Protein AF-R7P9A4-F1 (afdb_monomer_lite)

Structure (mmCIF, N/CA/C/O backbone):
data_AF-R7P9A4-F1
#
_entry.id   AF-R7P9A4-F1
#
loop_
_atom_site.group_PDB
_atom_site.id
_atom_site.type_symbol
_atom_site.label_atom_id
_atom_site.label_alt_id
_atom_site.label_comp_id
_atom_site.label_asym_id
_atom_site.label_entity_id
_atom_site.label_seq_id
_atom_site.pdbx_PDB_ins_code
_atom_site.Cartn_x
_atom_site.Cartn_y
_atom_site.Cartn_z
_atom_site.occupancy
_atom_site.B_iso_or_equiv
_atom_site.auth_seq_id
_atom_site.auth_comp_id
_atom_site.auth_asym_id
_atom_site.auth_atom_id
_atom_site.pdbx_PDB_model_num
ATOM 1 N N . MET A 1 1 ? -18.402 12.023 8.791 1.00 90.12 1 MET A N 1
ATOM 2 C CA . MET A 1 1 ? -17.096 12.723 8.687 1.00 90.12 1 MET A CA 1
ATOM 3 C C . MET A 1 1 ? -16.748 12.963 7.223 1.00 90.12 1 MET A C 1
ATOM 5 O O . MET A 1 1 ? -16.795 12.019 6.444 1.00 90.12 1 MET A O 1
ATOM 9 N N . LYS A 1 2 ? -16.378 14.196 6.847 1.00 93.06 2 LYS A N 1
ATOM 10 C CA . LYS A 1 2 ? -15.840 14.503 5.508 1.00 93.06 2 LYS A CA 1
ATOM 11 C C . LYS A 1 2 ? -14.359 14.131 5.443 1.00 93.06 2 LYS A C 1
ATOM 13 O O . LYS A 1 2 ? -13.596 14.531 6.315 1.00 93.06 2 LYS A O 1
ATOM 18 N N . THR A 1 3 ? -13.962 13.377 4.426 1.00 94.75 3 THR A N 1
ATOM 19 C CA . THR A 1 3 ? -12.588 12.887 4.244 1.00 94.75 3 THR A CA 1
ATOM 20 C C . THR A 1 3 ? -12.261 12.720 2.759 1.00 94.75 3 THR A C 1
ATOM 22 O O . THR A 1 3 ? -13.103 12.970 1.905 1.00 94.75 3 THR A O 1
ATOM 25 N N . ASN A 1 4 ? -11.043 12.298 2.438 1.00 95.75 4 ASN A N 1
ATOM 26 C CA . ASN A 1 4 ? -10.645 11.805 1.120 1.00 95.75 4 ASN A CA 1
ATOM 27 C C . ASN A 1 4 ? -9.761 10.554 1.293 1.00 95.75 4 ASN A C 1
ATOM 29 O O . ASN A 1 4 ? -9.425 10.187 2.420 1.00 95.75 4 ASN A O 1
ATOM 33 N N . MET A 1 5 ? -9.365 9.878 0.208 1.00 94.62 5 MET A N 1
ATOM 34 C CA . MET A 1 5 ? -8.628 8.609 0.340 1.00 94.62 5 MET A CA 1
ATOM 35 C C . MET A 1 5 ? -7.260 8.789 1.009 1.00 94.62 5 MET A C 1
ATOM 37 O O . MET A 1 5 ? -6.812 7.899 1.730 1.00 94.62 5 MET A O 1
ATOM 41 N N . GLN A 1 6 ? -6.605 9.938 0.817 1.00 93.50 6 GLN A N 1
ATOM 42 C CA . GLN A 1 6 ? -5.326 10.219 1.469 1.00 93.50 6 GLN A CA 1
ATOM 43 C C . GLN A 1 6 ? -5.492 10.432 2.978 1.00 93.50 6 GLN A C 1
ATOM 45 O O . GLN A 1 6 ? -4.750 9.852 3.767 1.00 93.50 6 GLN A O 1
ATOM 50 N N . MET A 1 7 ? -6.478 11.230 3.384 1.00 95.62 7 MET A N 1
ATOM 51 C CA . MET A 1 7 ? -6.794 11.469 4.793 1.00 95.62 7 MET A CA 1
ATOM 52 C C . MET A 1 7 ? -7.258 10.184 5.480 1.00 95.62 7 MET A C 1
ATOM 54 O O . MET A 1 7 ? -6.829 9.905 6.592 1.00 95.62 7 MET A O 1
ATOM 58 N N . LEU A 1 8 ? -8.064 9.363 4.799 1.00 96.12 8 LEU A N 1
ATOM 59 C CA . LEU A 1 8 ? -8.518 8.074 5.315 1.00 96.12 8 LEU A CA 1
ATOM 60 C C . LEU A 1 8 ? -7.351 7.105 5.554 1.00 96.12 8 LEU A C 1
ATOM 62 O O . LEU A 1 8 ? -7.326 6.433 6.579 1.00 96.12 8 LEU A O 1
ATOM 66 N N . ARG A 1 9 ? -6.355 7.061 4.658 1.00 95.88 9 ARG A N 1
ATOM 67 C CA . ARG A 1 9 ? -5.127 6.272 4.867 1.00 95.88 9 ARG A CA 1
ATOM 68 C C . ARG A 1 9 ? -4.315 6.757 6.066 1.00 95.88 9 ARG A C 1
ATOM 70 O O . ARG A 1 9 ? -3.809 5.927 6.812 1.00 95.88 9 ARG A O 1
ATOM 77 N N . ASN A 1 10 ? -4.190 8.073 6.241 1.00 96.31 10 ASN A N 1
ATOM 78 C CA . ASN A 1 10 ? -3.488 8.641 7.393 1.00 96.31 10 ASN A CA 1
ATOM 79 C C . ASN A 1 10 ? -4.209 8.294 8.699 1.00 96.31 10 ASN A C 1
ATOM 81 O O . ASN A 1 10 ? -3.562 7.813 9.620 1.00 96.31 10 ASN A O 1
ATOM 85 N N . LEU A 1 11 ? -5.538 8.444 8.731 1.00 96.19 11 LEU A N 1
ATOM 86 C CA . LEU A 1 11 ? -6.353 8.062 9.881 1.00 96.19 11 LEU A CA 1
ATOM 87 C C . LEU A 1 11 ? -6.191 6.574 10.206 1.00 96.19 11 LEU A C 1
ATOM 89 O O . LEU A 1 11 ? -5.942 6.236 11.349 1.00 96.19 11 LEU A O 1
ATOM 93 N N . ILE A 1 12 ? -6.264 5.682 9.210 1.00 97.75 12 ILE A N 1
ATOM 94 C CA . ILE A 1 12 ? -6.038 4.243 9.433 1.00 97.75 12 ILE A CA 1
ATOM 95 C C . ILE A 1 12 ? -4.680 3.998 10.097 1.00 97.75 12 ILE A C 1
ATOM 97 O O . ILE A 1 12 ? -4.619 3.231 11.049 1.00 97.75 12 ILE A O 1
ATOM 101 N N . ARG A 1 13 ? -3.614 4.658 9.626 1.00 98.12 13 ARG A N 1
ATOM 102 C CA . ARG A 1 13 ? -2.277 4.509 10.212 1.00 98.12 13 ARG A CA 1
ATOM 103 C C . ARG A 1 13 ? -2.231 4.996 11.663 1.00 98.12 13 ARG A C 1
ATOM 105 O O . ARG A 1 13 ? -1.659 4.316 12.500 1.00 98.12 13 ARG A O 1
ATOM 112 N N . GLU A 1 14 ? -2.834 6.146 11.957 1.00 97.44 14 GLU A N 1
ATOM 113 C CA . GLU A 1 14 ? -2.915 6.682 13.324 1.00 97.44 14 GLU A CA 1
ATOM 114 C C . GLU A 1 14 ? -3.685 5.734 14.257 1.00 97.44 14 GLU A C 1
ATOM 116 O O . GLU A 1 14 ? -3.246 5.467 15.371 1.00 97.44 14 GLU A O 1
ATOM 121 N N . GLU A 1 15 ? -4.803 5.168 13.797 1.00 97.44 15 GLU A N 1
ATOM 122 C CA . GLU A 1 15 ? -5.572 4.184 14.569 1.00 97.44 15 GLU A CA 1
ATOM 123 C C . GLU A 1 15 ? -4.788 2.877 14.781 1.00 97.44 15 GLU A C 1
ATOM 125 O O . GLU A 1 15 ? -4.854 2.293 15.859 1.00 97.44 15 GLU A O 1
ATOM 130 N N . GLU A 1 16 ? -4.023 2.416 13.784 1.00 98.25 16 GLU A N 1
ATOM 131 C CA . GLU A 1 16 ? -3.129 1.255 13.918 1.00 98.25 16 GLU A CA 1
ATOM 132 C C . GLU A 1 16 ? -2.025 1.504 14.956 1.00 98.25 16 GLU A C 1
ATOM 134 O O . GLU A 1 16 ? -1.788 0.650 15.809 1.00 98.25 16 GLU A O 1
ATOM 139 N N . GLU A 1 17 ? -1.400 2.684 14.931 1.00 98.19 17 GLU A N 1
ATOM 140 C CA . GLU A 1 17 ? -0.408 3.093 15.933 1.00 98.19 17 GLU A CA 1
ATOM 141 C C . GLU A 1 17 ? -1.033 3.151 17.340 1.00 98.19 17 GLU A C 1
ATOM 143 O O . GLU A 1 17 ? -0.457 2.634 18.299 1.00 98.19 17 GLU A O 1
ATOM 148 N N . ASN A 1 18 ? -2.245 3.703 17.470 1.00 97.75 18 ASN A N 1
ATOM 149 C CA . ASN A 1 18 ? -2.982 3.729 18.736 1.00 97.75 18 ASN A CA 1
ATOM 150 C C . ASN A 1 18 ? -3.317 2.319 19.240 1.00 97.75 18 ASN A C 1
ATOM 152 O O . ASN A 1 18 ? -3.147 2.035 20.426 1.00 97.75 18 ASN A O 1
ATOM 156 N N . LEU A 1 19 ? -3.753 1.419 18.355 1.00 98.31 19 LEU A N 1
ATOM 157 C CA . LEU A 1 19 ? -4.034 0.025 18.699 1.00 98.31 19 LEU A CA 1
ATOM 158 C C . LEU A 1 19 ? -2.792 -0.669 19.268 1.00 98.31 19 LEU A C 1
ATOM 160 O O . LEU A 1 19 ? -2.890 -1.378 20.274 1.00 98.31 19 LEU A O 1
ATOM 164 N N . ASP A 1 20 ? -1.628 -0.451 18.660 1.00 97.88 20 ASP A N 1
ATOM 165 C CA . ASP A 1 20 ? -0.368 -1.015 19.142 1.00 97.88 20 ASP A CA 1
ATOM 166 C C . ASP A 1 20 ? 0.016 -0.455 20.523 1.00 97.88 20 ASP A C 1
ATOM 168 O O . ASP A 1 20 ? 0.425 -1.216 21.405 1.00 97.88 20 ASP A O 1
ATOM 172 N N . LEU A 1 21 ? -0.192 0.844 20.763 1.00 97.94 21 LEU A N 1
ATOM 173 C CA . LEU A 1 21 ? 0.047 1.476 22.068 1.00 97.94 21 LEU A CA 1
ATOM 174 C C . LEU A 1 21 ? -0.883 0.941 23.168 1.00 97.94 21 LEU A C 1
ATOM 176 O O . LEU A 1 21 ? -0.434 0.657 24.284 1.00 97.94 21 LEU A O 1
ATOM 180 N N . VAL A 1 22 ? -2.173 0.773 22.873 1.00 97.56 22 VAL A N 1
ATOM 181 C CA . VAL A 1 22 ? -3.149 0.213 23.823 1.00 97.56 22 VAL A CA 1
ATOM 182 C C . VAL A 1 22 ? -2.790 -1.232 24.157 1.00 97.56 22 VAL A C 1
ATOM 184 O O . VAL A 1 22 ? -2.730 -1.600 25.331 1.00 97.56 22 VAL A O 1
ATOM 187 N N . ARG A 1 23 ? -2.450 -2.040 23.148 1.00 96.31 23 ARG A N 1
ATOM 188 C CA . ARG A 1 23 ? -1.999 -3.423 23.353 1.00 96.31 23 ARG A CA 1
ATOM 189 C C . ARG A 1 23 ? -0.739 -3.494 24.202 1.00 96.31 23 ARG A C 1
ATOM 191 O O . ARG A 1 23 ? -0.676 -4.313 25.117 1.00 96.31 23 ARG A O 1
ATOM 198 N N . PHE A 1 24 ? 0.237 -2.631 23.937 1.00 97.12 24 PHE A N 1
ATOM 199 C CA . PHE A 1 24 ? 1.471 -2.581 24.711 1.00 97.12 24 PHE A CA 1
ATOM 200 C C . PHE A 1 24 ? 1.216 -2.182 26.171 1.00 97.12 24 PHE A C 1
ATOM 202 O O . PHE A 1 24 ? 1.636 -2.892 27.080 1.00 97.12 24 PHE A O 1
ATOM 209 N N . SER A 1 25 ? 0.474 -1.099 26.409 1.00 95.75 25 SER A N 1
ATOM 210 C CA . SER A 1 25 ? 0.167 -0.633 27.772 1.00 95.75 25 SER A CA 1
ATOM 211 C C . SER A 1 25 ? -0.726 -1.600 28.558 1.00 95.75 25 SER A C 1
ATOM 213 O O . SER A 1 25 ? -0.582 -1.711 29.772 1.00 95.75 25 SER A O 1
ATOM 215 N N . SER A 1 26 ? -1.594 -2.369 27.889 1.00 96.00 26 SER A N 1
ATOM 216 C CA . SER A 1 26 ? -2.430 -3.386 28.548 1.00 96.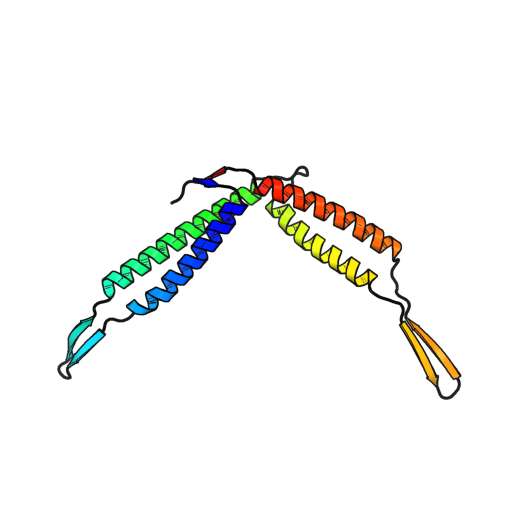00 26 SER A CA 1
ATOM 217 C C . SER A 1 26 ? -1.622 -4.464 29.281 1.00 96.00 26 SER A C 1
ATOM 219 O O . SER A 1 26 ? -2.113 -5.051 30.244 1.00 96.00 26 SER A O 1
ATOM 221 N N . GLN A 1 27 ? -0.364 -4.691 28.876 1.00 95.75 27 GLN A N 1
ATOM 222 C CA . GLN A 1 27 ? 0.514 -5.681 29.502 1.00 95.75 27 GLN A CA 1
ATOM 223 C C . GLN A 1 27 ? 0.757 -5.392 30.992 1.00 95.75 27 GLN A C 1
ATOM 225 O O . GLN A 1 27 ? 0.976 -6.323 31.765 1.00 95.75 27 GLN A O 1
ATOM 230 N N . GLU A 1 28 ? 0.664 -4.127 31.417 1.00 94.44 28 GLU A N 1
ATOM 231 C CA . GLU A 1 28 ? 0.811 -3.720 32.821 1.00 94.44 28 GLU A CA 1
ATOM 232 C C . GLU A 1 28 ? -0.297 -4.277 33.730 1.00 94.44 28 GLU A C 1
ATOM 234 O O . GLU A 1 28 ? -0.084 -4.450 34.931 1.00 94.44 28 GLU A O 1
ATOM 239 N N . TYR A 1 29 ? -1.470 -4.580 33.168 1.00 96.38 29 TYR A N 1
ATOM 240 C CA . TYR A 1 29 ? -2.672 -4.967 33.912 1.00 96.38 29 TYR A CA 1
ATOM 241 C C . TYR A 1 29 ? -2.984 -6.467 33.833 1.00 96.38 29 TYR A C 1
ATOM 243 O O . TYR A 1 29 ? -3.989 -6.909 34.381 1.00 96.38 29 TYR A O 1
ATOM 251 N N . LEU A 1 30 ? -2.119 -7.267 33.195 1.00 95.44 30 LEU A N 1
ATOM 252 C CA . LEU A 1 30 ? -2.339 -8.707 32.996 1.00 95.44 30 LEU A CA 1
ATOM 253 C C . LEU A 1 30 ? -2.426 -9.510 34.294 1.00 95.44 30 LEU A C 1
ATOM 255 O O . LEU A 1 30 ? -3.098 -10.540 34.340 1.00 95.44 30 LEU A O 1
ATOM 259 N N . PHE A 1 31 ? -1.719 -9.070 35.331 1.00 96.12 31 PHE A N 1
ATOM 260 C CA . PHE A 1 31 ? -1.602 -9.812 36.577 1.00 96.12 31 PHE A CA 1
ATOM 261 C C . PHE A 1 31 ? -2.121 -8.990 37.749 1.00 96.12 31 PHE A C 1
ATOM 263 O O . PHE A 1 31 ? -1.734 -7.835 37.940 1.00 96.12 31 PHE A O 1
ATOM 270 N N . ASN A 1 32 ? -2.942 -9.622 38.583 1.00 96.00 32 ASN A N 1
ATOM 271 C CA . ASN A 1 32 ? -3.232 -9.122 39.920 1.00 96.00 32 ASN A CA 1
ATOM 272 C C . ASN A 1 32 ? -2.040 -9.414 40.831 1.00 96.00 32 ASN A C 1
ATOM 274 O O . ASN A 1 32 ? -1.396 -10.460 40.727 1.00 96.00 32 ASN A O 1
ATOM 278 N N . LYS A 1 33 ? -1.763 -8.511 41.770 1.00 96.12 33 LYS A N 1
ATOM 279 C CA . LYS A 1 33 ? -0.791 -8.787 42.827 1.00 96.12 33 LYS A CA 1
ATOM 280 C C . LYS A 1 33 ? -1.531 -9.470 43.965 1.00 96.12 33 LYS A C 1
ATOM 282 O O . LYS A 1 33 ? -2.435 -8.870 44.537 1.00 96.12 33 LYS A O 1
ATOM 287 N N . VAL A 1 34 ? -1.148 -10.693 44.312 1.00 96.62 34 VAL A N 1
ATOM 288 C CA . VAL A 1 34 ? -1.779 -11.469 45.390 1.00 96.62 34 VAL A CA 1
ATOM 289 C C . VAL A 1 34 ? -0.734 -11.957 46.390 1.00 96.62 34 VAL A C 1
ATOM 291 O O . VAL A 1 34 ? 0.436 -12.111 46.046 1.00 96.62 34 VAL A O 1
ATOM 294 N N . ASN A 1 35 ? -1.156 -12.172 47.633 1.00 96.19 35 ASN A N 1
ATOM 295 C CA . ASN A 1 35 ? -0.399 -12.890 48.651 1.00 96.19 35 ASN A CA 1
ATOM 296 C C . ASN A 1 35 ? -1.156 -14.169 49.005 1.00 96.19 35 ASN A C 1
ATOM 298 O O . ASN A 1 35 ? -2.343 -14.097 49.324 1.00 96.19 35 ASN A O 1
ATOM 302 N N . GLU A 1 36 ? -0.480 -15.309 48.966 1.00 95.62 36 GLU A N 1
ATOM 303 C CA . GLU A 1 36 ? -1.041 -16.600 49.352 1.00 95.62 36 GLU A CA 1
ATOM 304 C C . GLU A 1 36 ? -0.274 -17.131 50.561 1.00 95.62 36 GLU A C 1
ATOM 306 O O . GLU A 1 36 ? 0.942 -17.320 50.524 1.00 95.62 36 GLU A O 1
ATOM 311 N N . GLU A 1 37 ? -0.985 -17.323 51.668 1.00 93.94 37 GLU A N 1
ATOM 312 C CA . GLU A 1 37 ?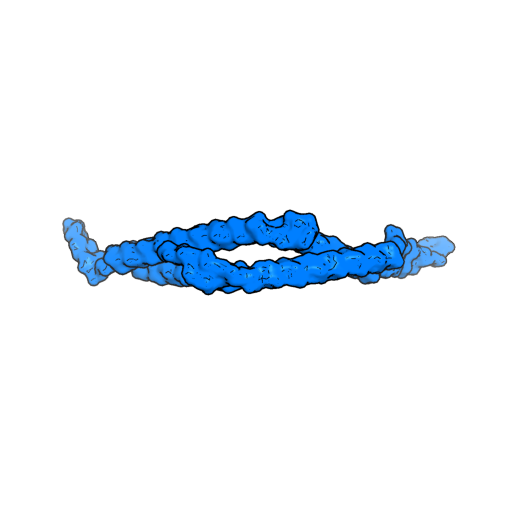 -0.421 -17.933 52.868 1.00 93.94 37 GLU A CA 1
ATOM 313 C C . GLU A 1 37 ? -0.269 -19.452 52.680 1.00 93.94 37 GLU A C 1
ATOM 315 O O . GLU A 1 37 ? -1.016 -20.071 51.929 1.00 93.94 37 GLU A O 1
ATOM 320 N N . LEU A 1 38 ? 0.618 -20.097 53.450 1.00 93.75 38 LEU A N 1
ATOM 321 C CA . LEU A 1 38 ? 0.767 -21.568 53.452 1.00 93.75 38 LEU A CA 1
ATOM 322 C C . LEU A 1 38 ? -0.529 -22.321 53.822 1.00 93.75 38 LEU A C 1
ATOM 324 O O . LEU A 1 38 ? -0.638 -23.519 53.585 1.00 93.75 38 LEU A O 1
ATOM 328 N N . SER A 1 39 ? -1.504 -21.621 54.410 1.00 91.94 39 SER A N 1
ATOM 329 C CA . SER A 1 39 ? -2.855 -22.111 54.698 1.00 91.94 39 SER A CA 1
ATOM 330 C C . SER A 1 39 ? -3.767 -22.180 53.460 1.00 91.94 39 SER A C 1
ATOM 332 O O . SER A 1 39 ? -4.886 -22.679 53.568 1.00 91.94 39 SER A O 1
ATOM 334 N N . GLY A 1 40 ? -3.326 -21.663 52.306 1.00 92.12 40 GLY A N 1
ATOM 335 C CA . GLY A 1 40 ? -4.120 -21.501 51.082 1.00 92.12 40 GLY A CA 1
ATOM 336 C C . GLY A 1 40 ? -5.000 -20.245 51.071 1.00 92.12 40 GLY A C 1
ATOM 337 O O . GLY A 1 40 ? -5.783 -20.033 50.147 1.00 92.12 40 GLY A O 1
ATOM 338 N N . LYS A 1 41 ? -4.914 -19.392 52.100 1.00 94.75 41 LYS A N 1
ATOM 339 C CA . LYS A 1 41 ? -5.655 -18.128 52.139 1.00 94.75 41 LYS A CA 1
ATOM 340 C C . LYS A 1 41 ? -5.020 -17.118 51.178 1.00 94.75 41 LYS A C 1
ATOM 342 O O . LYS A 1 41 ? -3.880 -16.703 51.382 1.00 94.75 41 LYS A O 1
ATOM 347 N N . ILE A 1 42 ? -5.789 -16.677 50.181 1.00 94.81 42 ILE A N 1
ATOM 348 C CA . ILE A 1 42 ? -5.370 -15.680 49.186 1.00 94.81 42 ILE A CA 1
ATOM 349 C C . ILE A 1 42 ? -5.904 -14.297 49.570 1.00 94.81 42 ILE A C 1
ATOM 351 O O . ILE A 1 42 ? -7.090 -14.126 49.846 1.00 94.81 42 ILE A O 1
ATOM 355 N N . THR A 1 43 ? -5.029 -13.296 49.546 1.00 95.25 43 THR A N 1
ATOM 356 C CA . THR A 1 43 ? -5.375 -11.878 49.701 1.00 95.25 43 THR A CA 1
ATOM 357 C C . THR A 1 43 ? -4.934 -11.112 48.459 1.00 95.25 43 THR A C 1
ATOM 359 O O . THR A 1 43 ? -3.765 -11.171 48.078 1.00 95.25 43 THR A O 1
ATOM 362 N N . ILE A 1 44 ? -5.845 -10.368 47.831 1.00 95.88 44 ILE A N 1
ATOM 363 C CA . ILE A 1 44 ? -5.526 -9.521 46.674 1.00 95.88 44 ILE A CA 1
ATOM 364 C C . ILE A 1 44 ? -4.926 -8.206 47.181 1.00 95.88 44 ILE A C 1
ATOM 366 O O . ILE A 1 44 ? -5.553 -7.481 47.947 1.00 95.88 44 ILE A O 1
ATOM 370 N N . LEU A 1 45 ? -3.694 -7.916 46.767 1.00 95.75 45 LEU A N 1
ATOM 371 C CA . LEU A 1 45 ? -2.959 -6.694 47.096 1.00 95.75 45 LEU A CA 1
ATOM 372 C C . LEU A 1 45 ? -3.174 -5.593 46.049 1.00 95.75 45 LEU A C 1
ATOM 374 O O . LEU A 1 45 ? -3.199 -4.417 46.397 1.00 95.75 45 LEU A O 1
ATOM 378 N N . VAL A 1 46 ? -3.294 -5.969 44.772 1.00 96.50 46 VAL A N 1
ATOM 379 C CA . VAL A 1 46 ? -3.630 -5.071 43.657 1.00 96.50 46 VAL A CA 1
ATOM 380 C C . VAL A 1 46 ? -4.565 -5.817 42.717 1.00 96.50 46 VAL A C 1
ATOM 382 O O . VAL A 1 46 ? -4.203 -6.889 42.228 1.00 96.50 46 VAL A O 1
ATOM 385 N N . ASP A 1 47 ? -5.735 -5.235 42.467 1.00 96.38 47 ASP A N 1
ATOM 386 C CA . ASP A 1 47 ? -6.707 -5.731 41.498 1.00 96.38 47 ASP A CA 1
ATOM 387 C C . ASP A 1 47 ? -6.650 -4.882 40.222 1.00 96.38 47 ASP A C 1
ATOM 389 O O . ASP A 1 47 ? -6.915 -3.679 40.241 1.00 96.38 47 ASP A O 1
ATOM 393 N N . ASN A 1 48 ? -6.259 -5.513 39.121 1.00 97.50 48 ASN A N 1
ATOM 394 C CA . ASN A 1 48 ? -6.148 -4.920 37.795 1.00 97.50 48 ASN A CA 1
ATOM 395 C C . ASN A 1 48 ? -7.295 -5.349 36.864 1.00 97.50 48 ASN A C 1
ATOM 397 O O . ASN A 1 48 ? -7.310 -4.943 35.703 1.00 97.50 48 ASN A O 1
ATOM 401 N N . THR A 1 49 ? -8.262 -6.135 37.350 1.00 96.56 49 THR A N 1
ATOM 402 C CA . THR A 1 49 ? -9.310 -6.762 36.526 1.00 96.56 49 THR A CA 1
ATOM 403 C C . THR A 1 49 ? -10.106 -5.735 35.720 1.00 96.56 49 THR A C 1
ATOM 405 O O . THR A 1 49 ? -10.268 -5.888 34.512 1.00 96.56 49 THR A O 1
ATOM 408 N N . GLU A 1 50 ? -10.561 -4.656 36.362 1.00 97.06 50 GLU A N 1
ATOM 409 C CA . GLU A 1 50 ? -11.351 -3.608 35.702 1.00 97.06 50 GLU A CA 1
ATOM 410 C C . GLU A 1 50 ? -10.535 -2.847 34.648 1.00 97.06 50 GLU A C 1
ATOM 412 O O . GLU A 1 50 ? -10.993 -2.669 33.522 1.00 97.06 50 GLU A O 1
ATOM 417 N N . LYS A 1 51 ? -9.287 -2.481 34.970 1.00 96.81 51 LYS A N 1
ATOM 418 C CA . LYS A 1 51 ? -8.382 -1.802 34.027 1.00 96.81 51 LYS A CA 1
ATOM 419 C C . LYS A 1 51 ? -8.065 -2.673 32.816 1.00 96.81 51 LYS A C 1
ATOM 421 O O . LYS A 1 51 ? -8.001 -2.178 31.693 1.00 96.81 51 LYS A O 1
ATOM 426 N N . MET A 1 52 ? -7.874 -3.973 33.034 1.00 97.50 52 MET A N 1
ATOM 427 C CA . MET A 1 52 ? -7.635 -4.916 31.948 1.00 97.50 52 MET A CA 1
ATOM 428 C C . MET A 1 52 ? -8.875 -5.065 31.056 1.00 97.50 52 MET A C 1
ATOM 430 O O . MET A 1 52 ? -8.743 -5.082 29.834 1.00 97.50 52 MET A O 1
ATOM 434 N N . LEU A 1 53 ? -10.077 -5.115 31.641 1.00 97.44 53 LEU A N 1
ATOM 435 C CA . LEU A 1 53 ? -11.336 -5.126 30.888 1.00 97.44 53 LEU A CA 1
ATOM 436 C C . LEU A 1 53 ? -11.523 -3.848 30.060 1.00 97.44 53 LEU A C 1
ATOM 438 O O . LEU A 1 53 ? -11.926 -3.928 28.901 1.00 97.44 53 LEU A O 1
ATOM 442 N N . GLU A 1 54 ? -11.190 -2.683 30.616 1.00 97.56 54 GLU A N 1
ATOM 443 C CA . GLU A 1 54 ? -11.238 -1.405 29.900 1.00 97.56 54 GLU A CA 1
ATOM 444 C C . GLU A 1 54 ? -10.280 -1.401 28.698 1.00 97.56 54 GLU A C 1
ATOM 446 O O . GLU A 1 54 ? -10.689 -1.089 27.579 1.00 97.56 54 GLU A O 1
ATOM 451 N N . LYS A 1 55 ? -9.030 -1.841 28.896 1.00 97.56 55 LYS A N 1
ATOM 452 C CA . LYS A 1 55 ? -8.030 -1.946 27.819 1.00 97.56 55 LYS A CA 1
ATOM 453 C C . LYS A 1 55 ? -8.408 -2.967 26.748 1.00 97.56 55 LYS A C 1
ATOM 455 O O . LYS A 1 55 ? -8.133 -2.746 25.566 1.00 97.56 55 LYS A O 1
ATOM 460 N N . LEU A 1 56 ? -9.045 -4.071 27.137 1.00 97.12 56 LEU A N 1
ATOM 461 C CA . LEU A 1 56 ? -9.570 -5.058 26.196 1.00 97.12 56 LEU A CA 1
ATOM 462 C C . LEU A 1 56 ? -10.663 -4.440 25.320 1.00 97.12 56 LEU A C 1
ATOM 464 O O . LEU A 1 56 ? -10.576 -4.529 24.097 1.00 97.12 56 LEU A O 1
ATOM 468 N N . LYS A 1 57 ? -11.633 -3.754 25.931 1.00 97.56 57 LYS A N 1
ATOM 469 C CA . LYS A 1 57 ? -12.705 -3.080 25.197 1.00 97.56 57 LYS A CA 1
ATOM 470 C C . LYS A 1 57 ? -12.158 -2.014 24.243 1.00 97.56 57 LYS A C 1
ATOM 472 O O . LYS A 1 57 ? -12.533 -1.991 23.077 1.00 97.56 57 LYS A O 1
ATOM 477 N N . GLU A 1 58 ? -11.216 -1.190 24.702 1.00 97.62 58 GLU A N 1
ATOM 478 C CA . GLU A 1 58 ? -10.538 -0.192 23.863 1.00 97.62 58 GLU A CA 1
ATOM 479 C C . GLU A 1 58 ? -9.845 -0.845 22.650 1.00 97.62 58 GLU A C 1
ATOM 481 O O . GLU A 1 58 ? -9.946 -0.358 21.524 1.00 97.62 58 GLU A O 1
ATOM 486 N N . THR A 1 59 ? -9.198 -1.998 22.854 1.00 97.75 59 THR A N 1
ATOM 487 C CA . THR A 1 59 ? -8.563 -2.781 21.780 1.00 97.75 59 THR A CA 1
ATOM 488 C C . THR A 1 59 ? -9.585 -3.299 20.762 1.00 97.75 59 THR A C 1
ATOM 490 O O . THR A 1 59 ? -9.330 -3.259 19.554 1.00 97.75 59 THR A O 1
ATOM 493 N N . GLU A 1 60 ? -10.727 -3.808 21.226 1.00 97.50 60 GLU A N 1
ATOM 494 C CA . GLU A 1 60 ? -11.813 -4.309 20.374 1.00 97.50 60 GLU A CA 1
ATOM 495 C C . GLU A 1 60 ? -12.453 -3.180 19.557 1.00 97.50 60 GLU A C 1
ATOM 497 O O . GLU A 1 60 ? -12.595 -3.311 18.336 1.00 97.50 60 GLU A O 1
ATOM 502 N N . ASP A 1 61 ? -12.757 -2.051 20.198 1.00 97.38 61 ASP A N 1
ATOM 503 C CA . ASP A 1 61 ? -13.342 -0.869 19.562 1.00 97.38 61 ASP A CA 1
ATOM 504 C C . ASP A 1 61 ? -12.403 -0.303 18.479 1.00 97.38 61 ASP A C 1
ATOM 506 O O . ASP A 1 61 ? -12.822 -0.107 17.331 1.00 97.38 61 ASP A O 1
ATOM 510 N N . LEU A 1 62 ? -11.107 -0.142 18.785 1.00 97.56 62 LEU A N 1
ATOM 511 C CA . LEU A 1 62 ? -10.089 0.274 17.808 1.00 97.56 62 LEU A CA 1
ATOM 512 C C . LEU A 1 62 ? -9.976 -0.716 16.642 1.00 97.56 62 LEU A C 1
ATOM 514 O O . LEU A 1 62 ? -9.941 -0.313 15.478 1.00 97.56 62 LEU A O 1
ATOM 518 N N . THR A 1 63 ? -9.971 -2.020 16.927 1.00 97.62 63 THR A N 1
ATOM 519 C CA . THR A 1 63 ? -9.894 -3.061 15.888 1.00 97.62 63 THR A CA 1
ATOM 520 C C . THR A 1 63 ? -11.093 -2.986 14.937 1.00 97.62 63 THR A C 1
ATOM 522 O O . THR A 1 63 ? -10.925 -3.020 13.713 1.00 97.62 63 THR A O 1
ATOM 525 N N . ASN A 1 64 ? -12.305 -2.844 15.477 1.00 97.12 64 ASN A N 1
ATOM 526 C CA . ASN A 1 64 ? -13.530 -2.721 14.688 1.00 97.12 64 ASN A CA 1
ATOM 527 C C . ASN A 1 64 ? -13.524 -1.453 13.828 1.00 97.12 64 ASN A C 1
ATOM 529 O O . ASN A 1 64 ? -13.833 -1.513 12.632 1.00 97.12 64 ASN A O 1
ATOM 533 N N . ARG A 1 65 ? -13.094 -0.326 14.403 1.00 96.69 65 ARG A N 1
ATOM 534 C CA . ARG A 1 65 ? -12.950 0.944 13.690 1.00 96.69 65 ARG A CA 1
ATOM 535 C C . ARG A 1 65 ? -11.941 0.846 12.546 1.00 96.69 65 ARG A C 1
ATOM 537 O O . ARG A 1 65 ? -12.273 1.214 11.421 1.00 96.69 65 ARG A O 1
ATOM 544 N N . ILE A 1 66 ? -10.752 0.285 12.774 1.00 97.94 66 ILE A N 1
ATOM 545 C CA . ILE A 1 66 ? -9.734 0.085 11.726 1.00 97.94 66 ILE A CA 1
ATOM 546 C C . ILE A 1 66 ? -10.279 -0.780 10.587 1.00 97.94 66 ILE A C 1
ATOM 548 O O . ILE A 1 66 ? -10.120 -0.433 9.413 1.00 97.94 66 ILE A O 1
ATOM 552 N N . ASN A 1 67 ? -10.945 -1.892 10.911 1.00 97.75 67 ASN A N 1
ATOM 553 C CA . ASN A 1 67 ? -11.535 -2.781 9.910 1.00 97.75 67 ASN A CA 1
ATOM 554 C C . ASN A 1 67 ? -12.579 -2.059 9.054 1.00 97.75 67 ASN A C 1
ATOM 556 O O . ASN A 1 67 ? -12.564 -2.184 7.826 1.00 97.75 67 ASN A O 1
ATOM 560 N N . TYR A 1 68 ? -13.448 -1.270 9.688 1.00 97.38 68 TYR A N 1
ATOM 561 C CA . TYR A 1 68 ? -14.418 -0.441 8.985 1.00 97.38 68 TYR A CA 1
ATOM 562 C C . TYR A 1 68 ? -13.732 0.550 8.034 1.00 97.38 68 TYR A C 1
ATOM 564 O O . TYR A 1 68 ? -14.032 0.561 6.841 1.00 97.38 68 TYR A O 1
ATOM 572 N N . LEU A 1 69 ? -12.759 1.325 8.525 1.00 97.19 69 LEU A N 1
ATOM 573 C CA . LEU A 1 69 ? -12.046 2.321 7.720 1.00 97.19 69 LEU A CA 1
ATOM 574 C C . LEU A 1 69 ? -11.321 1.682 6.525 1.00 97.19 69 LEU A C 1
ATOM 576 O O . LEU A 1 69 ? -11.389 2.204 5.410 1.00 97.19 69 LEU A O 1
ATOM 580 N N . LYS A 1 70 ? -10.666 0.531 6.729 1.00 97.62 70 LYS A N 1
ATOM 581 C CA . LYS A 1 70 ? -9.990 -0.221 5.660 1.00 97.62 70 LYS A CA 1
ATOM 582 C C . LYS A 1 70 ? -10.961 -0.737 4.605 1.00 97.62 70 LYS A C 1
ATOM 584 O O . LYS A 1 70 ? -10.649 -0.655 3.416 1.00 97.62 70 LYS A O 1
ATOM 589 N N . ARG A 1 71 ? -12.128 -1.245 5.015 1.00 97.12 71 ARG A N 1
ATOM 590 C CA . ARG A 1 71 ? -13.176 -1.686 4.084 1.00 97.12 71 ARG A CA 1
ATOM 591 C C . ARG A 1 71 ? -13.683 -0.514 3.247 1.00 97.12 71 ARG A C 1
ATOM 593 O O . ARG A 1 71 ? -13.680 -0.608 2.024 1.00 97.12 71 ARG A O 1
ATOM 600 N N . THR A 1 72 ? -14.003 0.607 3.887 1.00 96.12 72 THR A N 1
ATOM 601 C CA . THR A 1 72 ? -14.462 1.819 3.199 1.00 96.12 72 THR A CA 1
ATOM 602 C C . THR A 1 72 ? -13.415 2.350 2.219 1.00 96.12 72 THR A C 1
ATOM 604 O O . THR A 1 72 ? -13.744 2.708 1.089 1.00 96.12 72 THR A O 1
ATOM 607 N N . LEU A 1 73 ? -12.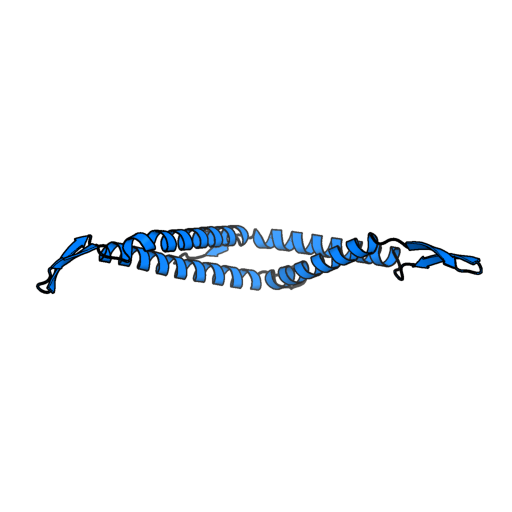132 2.358 2.606 1.00 96.62 73 LEU A N 1
ATOM 608 C CA . LEU A 1 73 ? -11.042 2.723 1.700 1.00 96.62 73 LEU A CA 1
ATOM 609 C C . LEU A 1 73 ? -10.992 1.785 0.488 1.00 96.62 73 LEU A C 1
ATOM 611 O O . LEU A 1 73 ? -10.897 2.254 -0.644 1.00 96.62 73 LEU A O 1
ATOM 615 N N . PHE A 1 74 ? -11.070 0.473 0.713 1.00 96.44 74 PHE A N 1
ATOM 616 C CA . PHE A 1 74 ? -11.037 -0.520 -0.358 1.00 96.44 74 PHE A CA 1
ATOM 617 C C . PHE A 1 74 ? -12.208 -0.362 -1.336 1.00 96.44 74 PHE A C 1
ATOM 619 O O . PHE A 1 74 ? -12.004 -0.417 -2.549 1.00 96.44 74 PHE A O 1
ATOM 626 N N . GLU A 1 75 ? -13.420 -0.138 -0.837 1.00 96.06 75 GLU A N 1
ATOM 627 C CA . GLU A 1 75 ? -14.601 0.114 -1.667 1.00 96.06 75 GLU A CA 1
ATOM 628 C C . GLU A 1 75 ? -14.402 1.364 -2.530 1.00 96.06 75 GLU A C 1
ATOM 630 O O . GLU A 1 75 ? -14.557 1.303 -3.750 1.00 96.06 75 GLU A O 1
ATOM 635 N N . LYS A 1 76 ? -13.939 2.469 -1.930 1.00 95.56 76 LYS A N 1
ATOM 636 C CA . LYS A 1 76 ? -13.683 3.724 -2.653 1.00 95.56 76 LYS A CA 1
ATOM 637 C C . LYS A 1 76 ? -12.584 3.598 -3.708 1.00 95.56 76 LYS A C 1
ATOM 639 O O . LYS A 1 76 ? -12.729 4.140 -4.804 1.00 95.56 76 LYS A O 1
ATOM 644 N N . GLU A 1 77 ? -11.523 2.840 -3.429 1.00 95.56 77 GLU A N 1
ATOM 645 C CA . GLU A 1 77 ? -10.461 2.548 -4.404 1.00 95.56 77 GLU A CA 1
ATOM 646 C C . GLU A 1 77 ? -10.959 1.746 -5.620 1.00 95.56 77 GLU A C 1
ATOM 648 O O . GLU A 1 77 ? -10.360 1.829 -6.696 1.00 95.56 77 GLU A O 1
ATOM 653 N N . ASN A 1 78 ? -12.028 0.961 -5.460 1.00 96.31 78 ASN A N 1
ATOM 654 C CA . ASN A 1 78 ? -12.637 0.175 -6.535 1.00 96.31 78 ASN A CA 1
ATOM 655 C C . ASN A 1 78 ? -13.817 0.885 -7.219 1.00 96.31 78 ASN A C 1
ATOM 657 O O . ASN A 1 78 ? -14.170 0.533 -8.342 1.00 96.31 78 ASN A O 1
ATOM 661 N N . GLU A 1 79 ? -14.411 1.886 -6.572 1.00 96.06 79 GLU A N 1
ATOM 662 C CA . GLU A 1 79 ? -15.478 2.717 -7.132 1.00 96.06 79 GLU A CA 1
ATOM 663 C C . GLU A 1 79 ? -14.926 3.775 -8.098 1.00 96.06 79 GLU A C 1
ATOM 665 O O . GLU A 1 79 ? -15.442 3.955 -9.203 1.00 96.06 79 GLU A O 1
ATOM 670 N N . LEU A 1 80 ? -13.865 4.479 -7.692 1.00 94.94 80 LEU A N 1
ATOM 671 C CA . LEU A 1 80 ? -13.292 5.567 -8.476 1.00 94.94 80 LEU A CA 1
ATOM 672 C C . LEU A 1 80 ? -12.520 5.031 -9.682 1.00 94.94 80 LEU A C 1
ATOM 674 O O . LEU A 1 80 ? -11.695 4.124 -9.556 1.00 94.94 80 LEU A O 1
ATOM 678 N N . ARG A 1 81 ? -12.762 5.640 -10.847 1.00 97.00 81 ARG A N 1
ATOM 679 C CA . ARG A 1 81 ? -12.165 5.250 -12.127 1.00 97.00 81 ARG A CA 1
ATOM 680 C C . ARG A 1 81 ? -11.321 6.358 -12.734 1.00 97.00 81 ARG A C 1
ATOM 682 O O . ARG A 1 81 ? -11.655 7.536 -12.598 1.00 97.00 81 ARG A O 1
ATOM 689 N N . LEU A 1 82 ? -10.251 5.934 -13.394 1.00 96.94 82 LEU A N 1
ATOM 690 C CA . LEU A 1 82 ? -9.448 6.740 -14.300 1.00 96.94 82 LEU A CA 1
ATOM 691 C C . LEU A 1 82 ? -10.207 6.965 -15.617 1.00 96.94 82 LEU A C 1
ATOM 693 O O . LEU A 1 82 ? -11.188 6.274 -15.907 1.00 96.94 82 LEU A O 1
ATOM 697 N N . GLU A 1 83 ? -9.740 7.914 -16.423 1.00 95.00 83 GLU A N 1
ATOM 698 C CA . GLU A 1 83 ? -10.301 8.259 -17.735 1.00 95.00 83 GLU A CA 1
ATOM 699 C C . GLU A 1 83 ? -10.311 7.071 -18.707 1.00 95.00 83 GLU A C 1
ATOM 701 O O . GLU A 1 83 ? -11.217 6.951 -19.528 1.00 95.00 83 GLU A O 1
ATOM 706 N N . ASP A 1 84 ? -9.363 6.146 -18.562 1.00 94.19 84 ASP A N 1
ATOM 707 C CA . ASP A 1 84 ? -9.294 4.903 -19.337 1.00 94.19 84 ASP A CA 1
ATOM 708 C C . ASP A 1 84 ? -10.191 3.764 -18.808 1.00 94.19 84 ASP A C 1
ATOM 710 O O . ASP A 1 84 ? -10.213 2.668 -19.370 1.00 94.19 84 ASP A O 1
ATOM 714 N N . GLY A 1 85 ? -10.946 4.008 -17.733 1.00 95.56 85 GLY A N 1
ATOM 715 C CA . GLY A 1 85 ? -11.914 3.077 -17.157 1.00 95.56 85 GLY A CA 1
ATOM 716 C C . GLY A 1 85 ? -11.372 2.151 -16.064 1.00 95.56 85 GLY A C 1
ATOM 717 O O . GLY A 1 85 ? -12.183 1.523 -15.369 1.00 95.56 85 GLY A O 1
ATOM 718 N N . ARG A 1 86 ? -10.050 2.080 -15.846 1.00 97.25 86 ARG A N 1
ATOM 719 C CA . ARG A 1 86 ? -9.461 1.306 -14.735 1.00 97.25 86 ARG A CA 1
ATOM 720 C C . ARG A 1 86 ? -9.877 1.893 -13.391 1.00 97.25 86 ARG A C 1
ATOM 722 O O . ARG A 1 86 ? -10.013 3.106 -13.251 1.00 97.25 86 ARG A O 1
ATOM 729 N N . THR A 1 87 ? -10.050 1.054 -12.372 1.00 97.94 87 THR A N 1
ATOM 730 C CA . THR A 1 87 ? -10.240 1.556 -11.002 1.00 97.94 87 THR A CA 1
ATOM 731 C C . THR A 1 87 ? -8.937 2.139 -10.456 1.00 97.94 87 THR A C 1
ATOM 733 O O . THR A 1 87 ? -7.846 1.755 -10.890 1.00 97.94 87 THR A O 1
ATOM 736 N N . VAL A 1 88 ? -9.017 3.021 -9.455 1.00 96.94 88 VAL A N 1
ATOM 737 C CA . VAL A 1 88 ? -7.821 3.536 -8.761 1.00 96.94 88 VAL A CA 1
ATOM 738 C C . VAL A 1 88 ? -6.975 2.383 -8.220 1.00 96.94 88 VAL A C 1
ATOM 740 O O . VAL A 1 88 ? -5.743 2.430 -8.300 1.00 96.94 88 VAL A O 1
ATOM 743 N N . LYS A 1 89 ? -7.617 1.319 -7.718 1.00 96.50 89 LYS A N 1
ATOM 744 C CA . LYS A 1 89 ? -6.924 0.112 -7.261 1.00 96.50 89 LYS A CA 1
ATOM 745 C C . LYS A 1 89 ? -6.143 -0.573 -8.379 1.00 96.50 89 LYS A C 1
ATOM 747 O O . LYS A 1 89 ? -4.958 -0.850 -8.192 1.00 96.50 89 LYS A O 1
ATOM 752 N N . GLN A 1 90 ? -6.786 -0.824 -9.519 1.00 97.50 90 GLN A N 1
ATOM 753 C CA . GLN A 1 90 ? -6.160 -1.458 -10.684 1.00 97.50 90 GLN A CA 1
ATOM 754 C C . GLN A 1 90 ? -4.982 -0.624 -11.189 1.00 97.50 90 GLN A C 1
ATOM 756 O O . GLN A 1 90 ? -3.852 -1.112 -11.231 1.00 97.50 90 GLN A O 1
ATOM 761 N N . ALA A 1 91 ? -5.219 0.664 -11.445 1.00 97.69 91 ALA A N 1
ATOM 762 C CA . ALA A 1 91 ? -4.199 1.591 -11.919 1.00 97.69 91 ALA A CA 1
ATOM 763 C C . ALA A 1 91 ? -3.010 1.688 -10.951 1.00 97.69 91 ALA A C 1
ATOM 765 O O . ALA A 1 91 ? -1.860 1.681 -11.380 1.00 97.69 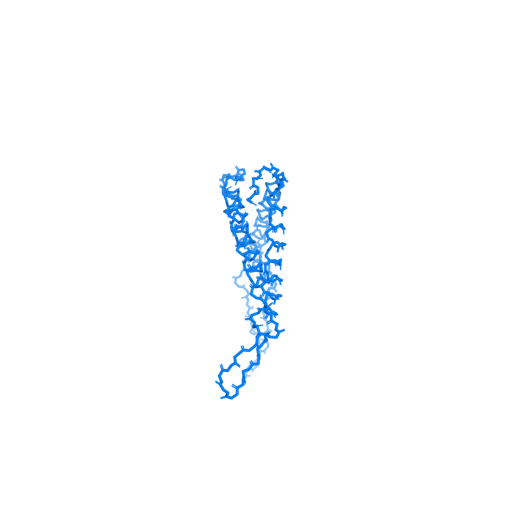91 ALA A O 1
ATOM 766 N N . SER A 1 92 ? -3.252 1.706 -9.635 1.00 95.94 92 SER A N 1
ATOM 767 C CA . SER A 1 92 ? -2.179 1.730 -8.629 1.00 95.94 92 SER A CA 1
ATOM 768 C C . SER A 1 92 ? -1.306 0.472 -8.666 1.00 95.94 92 SER A C 1
ATOM 770 O O . SER A 1 92 ? -0.083 0.558 -8.525 1.00 95.94 92 SER A O 1
ATOM 772 N N . VAL A 1 93 ? -1.920 -0.702 -8.842 1.00 96.88 93 VAL A N 1
ATOM 773 C CA . VAL A 1 93 ? -1.199 -1.980 -8.932 1.00 96.88 93 VAL A CA 1
ATOM 774 C C . VAL A 1 93 ? -0.380 -2.038 -10.217 1.00 96.88 93 VAL A C 1
ATOM 776 O O . VAL A 1 93 ? 0.812 -2.333 -10.157 1.00 96.88 93 VAL A O 1
ATOM 779 N N . GLU A 1 94 ? -0.976 -1.715 -11.361 1.00 96.69 94 GLU A N 1
ATOM 780 C CA . GLU A 1 94 ? -0.293 -1.718 -12.659 1.00 96.69 94 GLU A CA 1
ATOM 781 C C . GLU A 1 94 ? 0.867 -0.715 -12.684 1.00 96.69 94 GLU A C 1
ATOM 783 O O . GLU A 1 94 ? 1.995 -1.067 -13.034 1.00 96.69 94 GLU A O 1
ATOM 788 N N . ASN A 1 95 ? 0.643 0.502 -12.181 1.00 97.19 95 ASN A N 1
ATOM 789 C CA . ASN A 1 95 ? 1.659 1.551 -12.138 1.00 97.19 95 ASN A CA 1
ATOM 790 C C . ASN A 1 95 ? 2.876 1.157 -11.273 1.00 97.19 95 ASN A C 1
ATOM 792 O O . ASN A 1 95 ? 4.015 1.511 -11.585 1.00 97.19 95 ASN A O 1
ATOM 796 N N . LYS A 1 96 ? 2.676 0.343 -10.223 1.00 97.69 96 LYS A N 1
ATOM 797 C CA . LYS A 1 96 ? 3.773 -0.247 -9.431 1.00 97.69 96 LYS A CA 1
ATOM 798 C C . LYS A 1 96 ? 4.659 -1.174 -10.271 1.00 97.69 96 LYS A C 1
ATOM 800 O O . LYS A 1 96 ? 5.875 -1.195 -10.068 1.00 97.69 96 LYS A O 1
ATOM 805 N N . TYR A 1 97 ? 4.087 -1.956 -11.186 1.00 97.88 97 TYR A N 1
ATOM 806 C CA . TYR A 1 97 ? 4.864 -2.817 -12.084 1.00 97.88 97 TYR A CA 1
ATOM 807 C C . TYR A 1 97 ? 5.503 -2.024 -13.224 1.00 97.88 97 TYR A C 1
ATOM 809 O O . TYR A 1 97 ? 6.670 -2.270 -13.534 1.00 97.88 97 TYR A O 1
ATOM 817 N N . ASN A 1 98 ? 4.818 -1.008 -13.752 1.00 98.12 98 ASN A N 1
ATOM 818 C CA . ASN A 1 98 ? 5.404 -0.089 -14.727 1.00 98.12 98 ASN A CA 1
ATOM 819 C C . ASN A 1 98 ? 6.639 0.623 -14.155 1.00 98.12 98 ASN A C 1
ATOM 821 O O . ASN A 1 98 ? 7.667 0.698 -14.824 1.00 98.12 98 ASN A O 1
ATOM 825 N N . LEU A 1 99 ? 6.608 1.049 -12.886 1.00 98.19 99 LEU A N 1
ATOM 826 C CA . LEU A 1 99 ? 7.785 1.595 -12.197 1.00 98.19 99 LEU A CA 1
ATOM 827 C C . LEU A 1 99 ? 8.956 0.602 -12.145 1.00 98.19 99 LEU A C 1
ATOM 829 O O . LEU A 1 99 ? 10.096 0.984 -12.403 1.00 98.19 99 LEU A O 1
ATOM 833 N N . LYS A 1 100 ? 8.699 -0.683 -11.867 1.00 98.38 100 LYS A N 1
ATOM 834 C CA . LYS A 1 100 ? 9.751 -1.717 -11.898 1.00 98.38 100 LYS A CA 1
ATOM 835 C C . LYS A 1 100 ? 10.339 -1.883 -13.297 1.00 98.38 100 LYS A C 1
ATOM 837 O O . LYS A 1 100 ? 11.557 -1.988 -13.434 1.00 98.38 100 LYS A O 1
ATOM 842 N N . LEU A 1 101 ? 9.490 -1.885 -14.323 1.00 98.31 101 LEU A N 1
ATOM 843 C CA . LEU A 1 101 ? 9.922 -1.988 -15.714 1.00 98.31 101 LEU A CA 1
ATOM 844 C C . LEU A 1 101 ? 10.738 -0.758 -16.144 1.00 98.31 101 LEU A C 1
ATOM 846 O O . LEU A 1 101 ? 11.791 -0.907 -16.761 1.00 98.31 101 LEU A O 1
ATOM 850 N N . LYS A 1 102 ? 10.331 0.444 -15.723 1.00 98.44 102 LYS A N 1
ATOM 851 C CA . LYS A 1 102 ? 11.104 1.681 -15.896 1.00 98.44 102 LYS A CA 1
ATOM 852 C C . LYS A 1 102 ? 12.509 1.547 -15.298 1.00 98.44 102 LYS A C 1
ATOM 854 O O . LYS A 1 102 ? 13.493 1.771 -16.000 1.00 98.44 102 LYS A O 1
ATOM 859 N N . TYR A 1 103 ? 12.61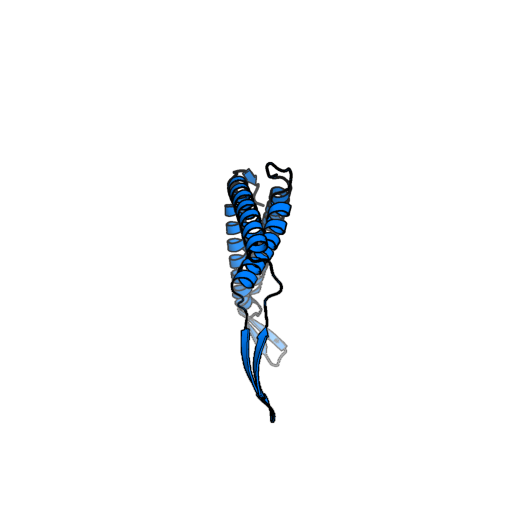7 1.121 -14.037 1.00 98.38 103 TYR A N 1
ATOM 860 C CA . TYR A 1 103 ? 13.916 0.924 -13.382 1.00 98.38 103 TYR A CA 1
ATOM 861 C C . TYR A 1 103 ? 14.777 -0.135 -14.073 1.00 98.38 103 TYR A C 1
ATOM 863 O O . TYR A 1 103 ? 16.003 -0.013 -14.114 1.00 98.38 103 TYR A O 1
ATOM 871 N N . TYR A 1 104 ? 14.152 -1.166 -14.640 1.00 98.25 104 TYR A N 1
ATOM 872 C CA . TYR A 1 104 ? 14.858 -2.161 -15.432 1.00 98.25 104 TYR A CA 1
ATOM 873 C C . TYR A 1 104 ? 15.450 -1.553 -16.711 1.00 98.25 104 TYR A C 1
ATOM 875 O O . TYR A 1 104 ? 16.642 -1.730 -16.962 1.00 98.25 104 TYR A O 1
ATOM 883 N N . TYR A 1 105 ? 14.681 -0.767 -17.472 1.00 98.44 105 TYR A N 1
ATOM 884 C CA . TYR A 1 105 ? 15.202 -0.053 -18.644 1.00 98.44 105 TYR A CA 1
ATOM 885 C C . TYR A 1 105 ? 16.347 0.901 -18.287 1.00 98.44 105 TYR A C 1
ATOM 887 O O . TYR A 1 105 ? 17.387 0.886 -18.946 1.00 98.44 105 TYR A O 1
ATOM 895 N N . GLU A 1 106 ? 16.219 1.666 -17.201 1.00 98.06 106 GLU A N 1
ATOM 896 C CA . GLU A 1 106 ? 17.305 2.514 -16.691 1.00 98.06 106 GLU A CA 1
ATOM 897 C C . GLU A 1 106 ? 18.555 1.690 -16.338 1.00 98.06 106 GLU A C 1
ATOM 899 O O . GLU A 1 106 ? 19.682 2.082 -16.644 1.00 98.06 106 GLU A O 1
ATOM 904 N N . ALA A 1 107 ? 18.382 0.515 -15.726 1.00 97.62 107 ALA A N 1
ATOM 905 C CA . ALA A 1 107 ? 19.487 -0.382 -15.405 1.00 97.62 107 ALA A CA 1
ATOM 906 C C . ALA A 1 107 ? 20.180 -0.950 -16.651 1.00 97.62 107 ALA A C 1
ATOM 908 O O . ALA A 1 107 ? 21.410 -1.041 -16.654 1.00 97.62 107 ALA A O 1
ATOM 909 N N . LEU A 1 108 ? 19.429 -1.293 -17.702 1.00 96.81 108 LEU A N 1
ATOM 910 C CA . LEU A 1 108 ? 19.990 -1.730 -18.983 1.00 96.81 108 LEU A CA 1
ATOM 911 C C . LEU A 1 108 ? 20.793 -0.613 -19.652 1.00 96.81 108 LEU A C 1
ATOM 913 O O . LEU A 1 108 ? 21.912 -0.848 -20.105 1.00 96.81 108 LEU A O 1
ATOM 917 N N . LEU A 1 109 ? 20.273 0.618 -19.648 1.00 96.44 109 LEU A N 1
ATOM 918 C CA . LEU A 1 109 ? 20.955 1.773 -20.235 1.00 96.44 109 LEU A CA 1
ATOM 919 C C . LEU A 1 109 ? 22.245 2.162 -19.508 1.00 96.44 109 LEU A C 1
ATOM 921 O O . LEU A 1 109 ? 23.063 2.857 -20.102 1.00 96.44 109 LEU A O 1
ATOM 925 N N . ARG A 1 110 ? 22.457 1.711 -18.267 1.00 96.19 110 ARG A N 1
ATOM 926 C CA . ARG A 1 110 ? 23.722 1.888 -17.532 1.00 96.19 110 ARG A CA 1
ATOM 927 C C . ARG A 1 110 ? 24.784 0.840 -17.866 1.00 96.19 110 ARG A C 1
ATOM 929 O O . ARG A 1 110 ? 25.910 0.957 -17.395 1.00 96.19 110 ARG A O 1
ATOM 936 N N . LYS A 1 111 ? 24.451 -0.214 -18.618 1.00 95.31 111 LYS A N 1
ATOM 937 C CA . LYS A 1 111 ? 25.440 -1.220 -19.019 1.00 95.31 111 LYS A CA 1
ATOM 938 C C . LYS A 1 111 ? 26.321 -0.681 -20.144 1.00 95.31 111 LYS A C 1
ATOM 940 O O . LYS A 1 111 ? 25.877 0.086 -20.999 1.00 95.31 111 LYS A O 1
ATOM 945 N N . GLU A 1 112 ? 27.566 -1.145 -20.158 1.00 93.38 112 GLU A N 1
ATOM 946 C CA . GLU A 1 112 ? 28.557 -0.829 -21.185 1.00 93.38 112 GLU A CA 1
ATOM 947 C C . GLU A 1 112 ? 29.158 -2.109 -21.766 1.00 93.38 112 GLU A C 1
ATOM 949 O O . GLU A 1 112 ? 29.151 -3.168 -21.125 1.00 93.38 112 GLU A O 1
ATOM 954 N N . ASN A 1 113 ? 29.676 -2.003 -22.990 1.00 94.06 113 ASN A N 1
ATOM 955 C CA . ASN A 1 113 ? 30.492 -3.058 -23.578 1.00 94.06 113 ASN A CA 1
ATOM 956 C C . ASN A 1 113 ? 31.733 -3.272 -22.705 1.00 94.06 113 ASN A C 1
ATOM 958 O O . ASN A 1 113 ? 32.284 -2.319 -22.157 1.00 94.06 113 ASN A O 1
ATOM 962 N N . LYS A 1 114 ? 32.202 -4.513 -22.600 1.00 95.12 114 LYS A N 1
ATOM 963 C CA . LYS A 1 114 ? 33.430 -4.830 -21.862 1.00 95.12 114 LYS A CA 1
ATOM 964 C C . LYS A 1 114 ? 34.525 -5.227 -22.832 1.00 95.12 114 LYS A C 1
ATOM 966 O O . LYS A 1 114 ? 34.263 -5.924 -23.805 1.00 95.12 114 LYS A O 1
ATOM 971 N N . LYS A 1 115 ? 35.758 -4.827 -22.544 1.00 95.88 115 LYS A N 1
ATOM 972 C CA . LYS A 1 115 ? 36.936 -5.196 -23.328 1.00 95.88 115 LYS A CA 1
ATOM 973 C C . LYS A 1 115 ? 38.025 -5.676 -22.386 1.00 95.88 115 LYS A C 1
ATOM 975 O O . LYS A 1 115 ? 38.378 -4.970 -21.448 1.00 95.88 115 LYS A O 1
ATOM 980 N N . ILE A 1 116 ? 38.528 -6.881 -22.626 1.00 95.38 116 ILE A N 1
ATOM 981 C CA . ILE A 1 116 ? 39.545 -7.522 -21.792 1.00 95.38 116 ILE A CA 1
ATOM 982 C C . ILE A 1 116 ? 40.726 -7.875 -22.688 1.00 95.38 116 ILE A C 1
ATOM 984 O O . ILE A 1 116 ? 40.547 -8.496 -23.733 1.00 95.38 116 ILE A O 1
ATOM 988 N N . ARG A 1 117 ? 41.939 -7.472 -22.303 1.00 94.19 117 ARG A N 1
ATOM 989 C CA . ARG A 1 117 ? 43.153 -7.924 -22.989 1.00 94.19 117 ARG A CA 1
ATOM 990 C C . ARG A 1 117 ? 43.461 -9.349 -22.548 1.00 94.19 117 ARG A C 1
ATOM 992 O O . ARG A 1 117 ? 43.560 -9.611 -21.353 1.00 94.19 117 ARG A O 1
ATOM 999 N N . MET A 1 118 ? 43.632 -10.241 -23.510 1.00 94.31 118 MET A N 1
ATOM 1000 C CA . MET A 1 118 ? 44.051 -11.616 -23.290 1.00 94.31 118 MET A CA 1
ATOM 1001 C C . MET A 1 118 ? 45.411 -11.820 -23.941 1.00 94.31 118 MET A C 1
ATOM 1003 O O . MET A 1 118 ? 45.687 -11.285 -25.016 1.00 94.31 118 MET A O 1
ATOM 1007 N N . THR A 1 119 ? 46.258 -12.588 -23.275 1.00 92.81 119 THR A N 1
ATOM 1008 C CA . THR A 1 119 ? 47.530 -13.038 -23.826 1.00 92.81 119 THR A CA 1
ATOM 1009 C C . THR A 1 119 ? 47.584 -14.535 -23.610 1.00 92.81 119 THR A C 1
ATOM 1011 O O . THR A 1 119 ? 47.468 -14.995 -22.475 1.00 92.81 119 THR A O 1
ATOM 1014 N N . ASP A 1 120 ? 47.732 -15.284 -24.692 1.00 88.62 120 ASP A N 1
ATOM 1015 C CA . ASP A 1 120 ? 48.040 -16.704 -24.636 1.00 88.62 120 ASP A CA 1
ATOM 1016 C C . ASP A 1 120 ? 49.488 -16.950 -25.086 1.00 88.62 120 ASP A C 1
ATOM 1018 O O . ASP A 1 120 ? 50.240 -16.022 -25.386 1.00 88.62 120 ASP A O 1
ATOM 1022 N N . SER A 1 121 ? 49.897 -18.219 -25.111 1.00 83.69 121 SER A N 1
ATOM 1023 C CA . SER A 1 121 ? 51.254 -18.619 -25.511 1.00 83.69 121 SER A CA 1
ATOM 1024 C C . SER A 1 121 ? 51.658 -18.214 -26.941 1.00 83.69 121 SER A C 1
ATOM 1026 O O . SER A 1 121 ? 52.842 -18.286 -27.261 1.00 83.69 121 SER A O 1
ATOM 1028 N N . LYS A 1 122 ? 50.712 -17.819 -27.808 1.00 79.75 122 LYS A N 1
ATOM 1029 C CA . LYS A 1 122 ? 50.940 -17.574 -29.242 1.00 79.75 122 LYS A CA 1
ATOM 1030 C C . LYS A 1 122 ? 50.577 -16.158 -29.693 1.00 79.75 122 LYS A C 1
ATOM 1032 O O . LYS A 1 122 ? 51.079 -15.720 -30.724 1.00 79.75 122 LYS A O 1
ATOM 1037 N N . SER A 1 123 ? 49.719 -15.439 -28.971 1.00 84.94 123 SER A N 1
ATOM 1038 C CA . SER A 1 123 ? 49.256 -14.108 -29.366 1.00 84.94 123 SER A CA 1
ATOM 1039 C C . SER A 1 123 ? 48.657 -13.301 -28.210 1.00 84.94 123 SER A C 1
ATOM 1041 O O . SER A 1 123 ? 48.202 -13.839 -27.201 1.00 84.94 123 SER A O 1
ATOM 1043 N N . ALA A 1 124 ? 48.623 -11.979 -28.386 1.00 90.12 124 ALA A N 1
ATOM 1044 C CA . ALA A 1 124 ? 47.833 -11.078 -27.557 1.00 90.12 124 ALA A CA 1
ATOM 1045 C C . ALA A 1 124 ? 46.668 -10.515 -28.378 1.00 90.12 124 ALA A C 1
ATOM 1047 O O . ALA A 1 124 ? 46.871 -10.020 -29.486 1.00 90.12 124 ALA A O 1
ATOM 1048 N N . TYR A 1 125 ? 45.459 -10.558 -27.824 1.00 92.38 125 TYR A N 1
ATOM 1049 C CA . TYR A 1 125 ? 44.239 -10.062 -28.462 1.00 92.38 125 TYR A CA 1
ATOM 1050 C C . TYR A 1 125 ? 43.304 -9.409 -27.437 1.00 92.38 125 TYR A C 1
ATOM 1052 O O . TYR A 1 125 ? 43.513 -9.488 -26.226 1.00 92.38 125 TYR A O 1
ATOM 1060 N N . PHE A 1 126 ? 42.263 -8.730 -27.916 1.00 95.38 126 PHE A N 1
ATOM 1061 C CA . PHE A 1 126 ? 41.197 -8.220 -27.059 1.00 95.38 126 PHE A CA 1
ATOM 1062 C C . PHE A 1 126 ? 39.949 -9.085 -27.197 1.00 95.38 126 PHE A C 1
ATOM 1064 O O . PHE A 1 126 ? 39.430 -9.255 -28.297 1.00 95.38 126 PHE A O 1
ATOM 1071 N N . LEU A 1 127 ? 39.448 -9.584 -26.072 1.00 93.94 127 LEU A N 1
ATOM 1072 C CA . LEU A 1 127 ? 38.137 -10.204 -25.972 1.00 93.94 127 LEU A CA 1
ATOM 1073 C C . LEU A 1 127 ? 37.103 -9.118 -25.651 1.00 93.94 127 LEU A C 1
ATOM 1075 O O . LEU A 1 127 ? 37.131 -8.515 -24.573 1.00 93.94 127 LEU A O 1
ATOM 1079 N N . GLU A 1 128 ? 36.216 -8.841 -26.604 1.00 95.31 128 GLU A N 1
ATOM 1080 C CA . GLU A 1 128 ? 35.156 -7.839 -26.473 1.00 95.31 128 GLU A CA 1
ATOM 1081 C C . GLU A 1 128 ? 33.799 -8.500 -26.202 1.00 95.31 128 GLU A C 1
ATOM 1083 O O . GLU A 1 128 ? 33.344 -9.353 -26.958 1.00 95.31 128 GLU A O 1
ATOM 1088 N N . TYR A 1 129 ? 33.119 -8.051 -25.150 1.00 93.88 129 TYR A N 1
ATOM 1089 C CA . TYR A 1 129 ? 31.735 -8.387 -24.843 1.00 93.88 129 TYR A CA 1
ATOM 1090 C C . TYR A 1 129 ? 30.860 -7.205 -25.234 1.00 93.88 129 TYR A C 1
ATOM 1092 O O . TYR A 1 129 ? 30.855 -6.167 -24.562 1.00 93.88 129 TYR A O 1
ATOM 1100 N N . LYS A 1 130 ? 30.130 -7.361 -26.334 1.00 95.12 130 LYS A N 1
ATOM 1101 C CA . LYS A 1 130 ? 29.189 -6.354 -26.817 1.00 95.12 130 LYS A CA 1
ATOM 1102 C C . LYS A 1 130 ? 27.816 -6.594 -26.206 1.00 95.12 130 LYS A C 1
ATOM 1104 O O . LYS A 1 130 ? 27.366 -7.732 -26.094 1.00 95.12 130 LYS A O 1
ATOM 1109 N N . LEU A 1 131 ? 27.156 -5.519 -25.799 1.00 93.69 131 LEU A N 1
ATOM 1110 C CA . LEU A 1 131 ? 25.772 -5.575 -25.357 1.00 93.69 131 LEU A CA 1
ATOM 1111 C C . LEU A 1 131 ? 24.880 -5.943 -26.539 1.00 93.69 131 LEU A C 1
ATOM 1113 O O . LEU A 1 131 ? 24.969 -5.331 -27.600 1.00 93.69 131 LEU A O 1
ATOM 1117 N N . ASN A 1 132 ? 23.992 -6.908 -26.329 1.00 94.19 132 ASN A N 1
ATOM 1118 C CA . ASN A 1 132 ? 22.993 -7.308 -27.313 1.00 94.19 132 ASN A CA 1
ATOM 1119 C C . ASN A 1 132 ? 21.682 -6.537 -27.097 1.00 94.19 132 ASN A C 1
ATOM 1121 O O . ASN A 1 132 ? 20.642 -7.128 -26.816 1.00 94.19 132 ASN A O 1
ATOM 1125 N N . ILE A 1 133 ? 21.768 -5.206 -27.087 1.00 93.69 133 ILE A N 1
ATOM 1126 C CA . ILE A 1 133 ? 20.636 -4.321 -26.803 1.00 93.69 133 ILE A CA 1
ATOM 1127 C C . ILE A 1 133 ? 20.720 -3.110 -27.724 1.00 93.69 133 ILE A C 1
ATOM 1129 O O . ILE A 1 133 ? 21.745 -2.421 -27.740 1.00 93.69 133 ILE A O 1
ATOM 1133 N N . ASP A 1 134 ? 19.627 -2.805 -28.421 1.00 95.44 134 ASP A N 1
ATOM 1134 C CA . ASP A 1 134 ? 19.472 -1.514 -29.082 1.00 95.44 134 ASP A CA 1
ATOM 1135 C C . ASP A 1 134 ? 19.175 -0.433 -28.032 1.00 95.44 134 ASP A C 1
ATOM 1137 O O . ASP A 1 134 ? 18.107 -0.373 -27.420 1.00 95.44 134 ASP A O 1
ATOM 1141 N N . ARG A 1 135 ? 20.156 0.440 -27.791 1.00 94.75 135 ARG A N 1
ATOM 1142 C CA . ARG A 1 135 ? 20.026 1.509 -26.793 1.00 94.75 135 ARG A CA 1
ATOM 1143 C C . ARG A 1 135 ? 18.994 2.560 -27.194 1.00 94.75 135 ARG A C 1
ATOM 1145 O O . ARG A 1 135 ? 18.455 3.198 -26.293 1.00 94.75 135 ARG A O 1
ATOM 1152 N N . ASN A 1 136 ? 18.742 2.768 -28.485 1.00 96.81 136 ASN A N 1
ATOM 1153 C CA . ASN A 1 136 ? 17.721 3.711 -28.937 1.00 96.81 136 ASN A CA 1
ATOM 1154 C C . ASN A 1 136 ? 16.331 3.138 -28.663 1.00 96.81 136 ASN A C 1
ATOM 1156 O O . ASN A 1 136 ? 15.523 3.808 -28.027 1.00 96.81 136 ASN A O 1
ATOM 1160 N N . GLU A 1 137 ? 16.117 1.859 -28.976 1.00 97.38 137 GLU A N 1
ATOM 1161 C CA . GLU A 1 137 ? 14.867 1.163 -28.657 1.00 97.38 137 GLU A CA 1
ATOM 1162 C C . GLU A 1 137 ? 14.547 1.209 -27.150 1.00 97.38 137 GLU A C 1
ATOM 1164 O O . GLU A 1 137 ? 13.421 1.514 -26.751 1.00 97.38 137 GLU A O 1
ATOM 1169 N N . ILE A 1 138 ? 15.538 0.961 -26.280 1.00 98.06 138 ILE A N 1
ATOM 1170 C CA . ILE A 1 138 ? 15.327 1.041 -24.824 1.00 98.06 138 ILE A CA 1
ATOM 1171 C C . ILE A 1 138 ? 15.046 2.476 -24.362 1.00 98.06 138 ILE A C 1
ATOM 1173 O O . ILE A 1 138 ? 14.236 2.665 -23.455 1.00 98.06 138 ILE A O 1
ATOM 1177 N N . LYS A 1 139 ? 15.679 3.494 -24.960 1.00 98.19 139 LYS A N 1
ATOM 1178 C CA . LYS A 1 139 ? 15.385 4.903 -24.642 1.00 98.19 139 LYS A CA 1
ATOM 1179 C C . LYS A 1 139 ? 13.951 5.274 -25.009 1.00 98.19 139 LYS A C 1
ATOM 1181 O O . LYS A 1 139 ? 13.282 5.915 -24.200 1.00 98.19 139 LYS A O 1
ATOM 1186 N N . ASP A 1 140 ? 13.470 4.837 -26.168 1.00 98.31 140 ASP A N 1
ATOM 1187 C CA . ASP A 1 140 ? 12.101 5.104 -26.612 1.00 98.31 140 ASP A CA 1
ATOM 1188 C C . ASP A 1 140 ? 11.082 4.400 -25.708 1.00 98.31 140 ASP A C 1
ATOM 1190 O O . ASP A 1 140 ? 10.146 5.028 -25.207 1.00 98.31 140 ASP A O 1
ATOM 1194 N N . LYS A 1 141 ? 11.322 3.123 -25.379 1.00 98.25 141 LYS A N 1
ATOM 1195 C CA . LYS A 1 141 ? 10.518 2.376 -24.396 1.00 98.25 141 LYS A CA 1
ATOM 1196 C C . LYS A 1 141 ? 10.507 3.051 -23.023 1.00 98.25 141 LYS A C 1
ATOM 1198 O O . LYS A 1 141 ? 9.450 3.153 -22.401 1.00 98.25 141 LYS A O 1
ATOM 1203 N N . LEU A 1 142 ? 11.660 3.539 -22.556 1.00 98.44 142 LEU A N 1
ATOM 1204 C CA . LEU A 1 142 ? 11.784 4.252 -21.284 1.00 98.44 142 LEU A CA 1
ATOM 1205 C C . LEU A 1 142 ? 11.012 5.579 -21.287 1.00 98.44 142 LEU A C 1
ATOM 1207 O O . LEU A 1 142 ? 10.390 5.925 -20.280 1.00 98.44 142 LEU A O 1
ATOM 1211 N N . LYS A 1 143 ? 11.041 6.319 -22.398 1.00 98.38 143 LYS A N 1
ATOM 1212 C CA . LYS A 1 143 ? 10.287 7.567 -22.550 1.00 98.38 143 LYS A CA 1
ATOM 1213 C C . LYS A 1 143 ? 8.784 7.304 -22.446 1.00 98.38 143 LYS A C 1
ATOM 1215 O O . LYS A 1 143 ? 8.133 7.916 -21.602 1.00 98.38 143 LYS A O 1
ATOM 1220 N N . ASN A 1 144 ? 8.275 6.350 -23.226 1.00 98.06 144 ASN A N 1
ATOM 1221 C CA . ASN A 1 144 ? 6.849 6.018 -23.267 1.00 98.06 144 ASN A CA 1
ATOM 1222 C C . ASN A 1 144 ? 6.333 5.566 -21.895 1.00 98.06 144 ASN A C 1
ATOM 1224 O O . ASN A 1 144 ? 5.363 6.123 -21.386 1.00 98.06 144 ASN A O 1
ATOM 1228 N N . ILE A 1 145 ? 7.027 4.625 -21.244 1.00 98.12 145 ILE A N 1
ATOM 1229 C CA . ILE A 1 145 ? 6.593 4.139 -19.928 1.00 98.12 145 ILE A CA 1
ATOM 1230 C C . ILE A 1 145 ? 6.681 5.229 -18.853 1.00 98.12 145 ILE A C 1
ATOM 1232 O O . ILE A 1 145 ? 5.865 5.269 -17.938 1.00 98.12 145 ILE A O 1
ATOM 1236 N N . SER A 1 146 ? 7.650 6.146 -18.951 1.00 98.25 146 SER A N 1
ATOM 1237 C CA . SER A 1 146 ? 7.768 7.257 -17.999 1.00 98.25 146 SER A CA 1
ATOM 1238 C C . SER A 1 146 ? 6.606 8.240 -18.120 1.00 98.25 146 SER A C 1
ATOM 1240 O O . SER A 1 146 ? 6.134 8.749 -17.103 1.00 98.25 146 SER A O 1
ATOM 1242 N N . GLU A 1 147 ? 6.145 8.501 -19.342 1.00 98.19 147 GLU A N 1
ATOM 1243 C CA . GLU A 1 147 ? 4.977 9.341 -19.601 1.00 98.19 147 GLU A CA 1
ATOM 1244 C C . GLU A 1 147 ? 3.685 8.675 -19.114 1.00 98.19 147 GLU A C 1
ATOM 1246 O O . GLU A 1 147 ? 2.913 9.301 -18.388 1.00 98.19 147 GLU A O 1
ATOM 1251 N N . GLU A 1 148 ? 3.503 7.384 -19.396 1.00 97.00 148 GLU A N 1
ATOM 1252 C CA . GLU A 1 148 ? 2.362 6.601 -18.907 1.00 97.00 148 GLU A CA 1
ATOM 1253 C C . GLU A 1 148 ? 2.287 6.589 -17.372 1.00 97.00 148 GLU A C 1
ATOM 1255 O O . GLU A 1 148 ? 1.232 6.867 -16.792 1.00 97.00 148 GLU A O 1
ATOM 1260 N N . ILE A 1 149 ? 3.421 6.343 -16.699 1.00 98.25 149 ILE A N 1
ATOM 1261 C CA . ILE A 1 149 ? 3.518 6.387 -15.233 1.00 98.25 149 ILE A CA 1
ATOM 1262 C C . ILE A 1 149 ? 3.133 7.770 -14.718 1.00 98.25 149 ILE A C 1
ATOM 1264 O O . ILE A 1 149 ? 2.372 7.880 -13.755 1.00 98.25 149 ILE A O 1
ATOM 1268 N N . LYS A 1 150 ? 3.653 8.836 -15.336 1.00 98.06 150 LYS A N 1
ATOM 1269 C CA . LYS A 1 150 ? 3.377 10.215 -14.920 1.00 98.06 150 LYS A CA 1
ATOM 1270 C C . LYS A 1 150 ? 1.886 10.532 -15.027 1.00 98.06 150 LYS A C 1
ATOM 1272 O O . LYS A 1 150 ? 1.308 11.027 -14.061 1.00 98.06 150 LYS A O 1
ATOM 1277 N N . ASN A 1 151 ? 1.270 10.217 -16.164 1.00 97.50 151 ASN A N 1
ATOM 1278 C CA . ASN A 1 151 ? -0.145 10.485 -16.412 1.00 97.50 151 ASN A CA 1
ATOM 1279 C C . ASN A 1 151 ? -1.029 9.706 -15.431 1.00 97.50 151 ASN A C 1
ATOM 1281 O O . ASN A 1 151 ? -1.837 10.307 -14.724 1.00 97.50 151 ASN A O 1
ATOM 1285 N N . THR A 1 152 ? -0.773 8.402 -15.284 1.00 97.56 152 THR A N 1
ATOM 1286 C CA . THR A 1 152 ? -1.489 7.535 -14.335 1.00 97.56 152 THR A CA 1
ATOM 1287 C C . THR A 1 152 ? -1.347 8.041 -12.895 1.00 97.56 152 THR A C 1
ATOM 1289 O O . THR A 1 152 ? -2.320 8.110 -12.148 1.00 97.56 152 THR A O 1
ATOM 1292 N N . THR A 1 153 ? -0.139 8.450 -12.491 1.00 97.50 153 THR A N 1
ATOM 1293 C CA . THR A 1 153 ? 0.127 8.957 -11.133 1.00 97.50 153 THR A CA 1
ATOM 1294 C C . THR A 1 153 ? -0.629 10.252 -10.853 1.00 97.50 153 THR A C 1
ATOM 1296 O O . THR A 1 153 ? -1.241 10.385 -9.795 1.00 97.50 153 THR A O 1
ATOM 1299 N N . ASN A 1 154 ? -0.615 11.195 -11.796 1.00 97.31 154 ASN A N 1
ATOM 1300 C CA . ASN A 1 154 ? -1.332 12.461 -11.656 1.00 97.31 154 ASN A CA 1
ATOM 1301 C C . ASN A 1 154 ? -2.837 12.239 -11.493 1.00 97.31 154 ASN A C 1
ATOM 1303 O O . ASN A 1 154 ? -3.477 12.876 -10.655 1.00 97.31 154 ASN A O 1
ATOM 1307 N N . GLU A 1 155 ? -3.398 11.312 -12.266 1.00 97.50 155 GLU A N 1
ATOM 1308 C CA . GLU A 1 155 ? -4.816 11.011 -12.180 1.00 97.50 155 GLU A CA 1
ATOM 1309 C C . GLU A 1 155 ? -5.192 10.329 -10.861 1.00 97.50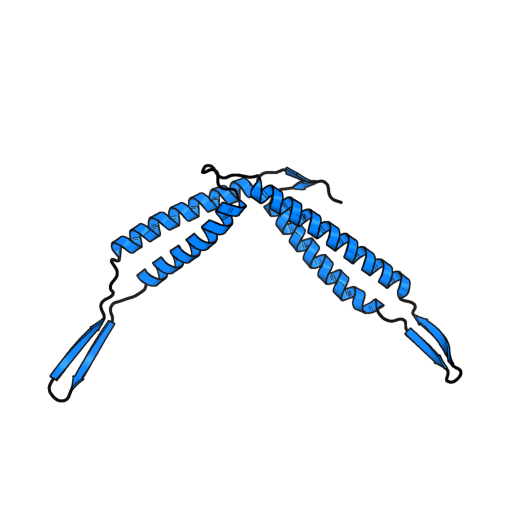 155 GLU A C 1
ATOM 1311 O O . GLU A 1 155 ? -6.160 10.742 -10.218 1.00 97.50 155 GLU A O 1
ATOM 1316 N N . ILE A 1 156 ? -4.391 9.360 -10.405 1.00 96.62 156 ILE A N 1
ATOM 1317 C CA . ILE A 1 156 ? -4.567 8.736 -9.087 1.00 96.62 156 ILE A CA 1
ATOM 1318 C C . ILE A 1 156 ? -4.538 9.803 -7.986 1.00 96.62 156 ILE A C 1
ATOM 1320 O O . ILE A 1 156 ? -5.415 9.807 -7.127 1.00 96.62 156 ILE A O 1
ATOM 1324 N N . ILE A 1 157 ? -3.585 10.742 -8.015 1.00 95.69 157 ILE A N 1
ATOM 1325 C CA . ILE A 1 157 ? -3.503 11.830 -7.023 1.00 95.69 157 ILE A CA 1
ATOM 1326 C C . ILE A 1 157 ? -4.782 12.676 -7.034 1.00 95.69 157 ILE A C 1
ATOM 1328 O O . ILE A 1 157 ? -5.352 12.944 -5.974 1.00 95.69 157 ILE A O 1
ATOM 1332 N N . ARG A 1 158 ? -5.268 13.056 -8.222 1.00 96.31 158 ARG A N 1
ATOM 1333 C CA . ARG A 1 158 ? -6.518 13.813 -8.378 1.00 96.31 158 ARG A CA 1
ATOM 1334 C C . ARG A 1 158 ? -7.709 13.060 -7.780 1.00 96.31 158 ARG A C 1
ATOM 1336 O O . ARG A 1 158 ? -8.505 13.653 -7.056 1.00 96.31 158 ARG A O 1
ATOM 1343 N N . LEU A 1 159 ? -7.839 11.767 -8.078 1.00 96.00 159 LEU A N 1
ATOM 1344 C CA . LEU A 1 159 ? -8.934 10.931 -7.582 1.00 96.00 159 LEU A CA 1
ATOM 1345 C C . LEU A 1 159 ? -8.841 10.709 -6.068 1.00 96.00 159 LEU A C 1
ATOM 1347 O O . LEU A 1 159 ? -9.857 10.799 -5.383 1.00 96.00 159 LEU A O 1
ATOM 1351 N N . ASN A 1 160 ? -7.634 10.519 -5.530 1.00 93.50 160 ASN A N 1
ATOM 1352 C CA . ASN A 1 160 ? -7.394 10.396 -4.092 1.00 93.50 160 ASN A CA 1
ATOM 1353 C C . ASN A 1 160 ? -7.799 11.651 -3.309 1.00 93.50 160 ASN A C 1
ATOM 1355 O O . ASN A 1 160 ? -8.163 11.535 -2.139 1.00 93.50 160 ASN A O 1
ATOM 1359 N N . GLY A 1 161 ? -7.743 12.828 -3.940 1.00 93.56 161 GLY A N 1
ATOM 1360 C CA . GLY A 1 161 ? -8.140 14.104 -3.345 1.00 93.56 161 GLY A CA 1
ATOM 1361 C C . GLY A 1 161 ? -9.649 14.371 -3.328 1.00 93.56 161 GLY A C 1
ATOM 1362 O O . GLY A 1 161 ? -10.073 15.337 -2.694 1.00 93.56 161 GLY A O 1
ATOM 1363 N N . LYS A 1 162 ? -10.475 13.546 -3.990 1.00 94.50 162 LYS A N 1
ATOM 1364 C CA . LYS A 1 162 ? -11.934 13.731 -3.993 1.00 94.50 162 LYS A CA 1
ATOM 1365 C C . LYS A 1 162 ? -12.508 13.512 -2.594 1.00 94.50 162 LYS A C 1
ATOM 1367 O O . LYS A 1 162 ? -12.274 12.475 -1.974 1.00 94.50 162 LYS A O 1
ATOM 1372 N N . ILE A 1 163 ? -13.272 14.496 -2.125 1.00 95.62 163 ILE A N 1
ATOM 1373 C CA . ILE A 1 163 ? -13.905 14.462 -0.808 1.00 95.62 163 ILE A CA 1
ATOM 1374 C C . ILE A 1 163 ? -15.153 13.577 -0.859 1.00 95.62 163 ILE A C 1
ATOM 1376 O O . ILE A 1 163 ? -15.952 13.678 -1.788 1.00 95.62 163 ILE A O 1
ATOM 1380 N N . PHE A 1 164 ? -15.327 12.743 0.159 1.00 94.19 164 PHE A N 1
ATOM 1381 C CA . PHE A 1 164 ? -16.523 11.947 0.405 1.00 94.19 164 PHE A CA 1
ATOM 1382 C C . PHE A 1 164 ? -16.844 11.906 1.902 1.00 94.19 164 PHE A C 1
ATOM 1384 O O . PHE A 1 164 ? -16.030 12.291 2.746 1.00 94.19 164 PHE A O 1
ATOM 1391 N N . GLU A 1 165 ? -18.053 11.462 2.228 1.00 93.81 165 GLU A N 1
ATOM 1392 C CA . GLU A 1 165 ? -18.518 11.314 3.604 1.00 93.81 165 GLU A CA 1
ATOM 1393 C C . GLU A 1 165 ? -18.475 9.847 4.029 1.00 93.81 165 GLU A C 1
ATOM 1395 O O . GLU A 1 165 ? -18.771 8.953 3.236 1.00 93.81 165 GLU A O 1
ATOM 1400 N N . ILE A 1 166 ? -18.062 9.616 5.275 1.00 91.62 166 ILE A N 1
ATOM 1401 C CA . ILE A 1 166 ? -18.119 8.310 5.934 1.00 91.62 166 ILE A CA 1
ATOM 1402 C C . ILE A 1 166 ? -18.747 8.464 7.313 1.00 91.62 166 ILE A C 1
ATOM 1404 O O . ILE A 1 166 ? -18.463 9.445 8.009 1.00 91.62 166 ILE A O 1
ATOM 1408 N N . ASP A 1 167 ? -19.535 7.487 7.732 1.00 88.38 167 ASP A N 1
ATOM 1409 C CA . ASP A 1 167 ? -20.040 7.419 9.101 1.00 88.38 167 ASP A CA 1
ATOM 1410 C C . ASP A 1 167 ? -19.020 6.682 9.958 1.00 88.38 167 ASP A C 1
ATOM 1412 O O . ASP A 1 167 ? -18.598 5.589 9.596 1.00 88.38 167 ASP A O 1
ATOM 1416 N N . LEU A 1 168 ? -18.544 7.304 11.036 1.00 80.12 168 LEU A N 1
ATOM 1417 C CA . LEU A 1 168 ? -17.628 6.629 11.951 1.00 80.12 168 LEU A CA 1
ATOM 1418 C C . LEU A 1 168 ? -18.456 5.756 12.905 1.00 80.12 168 LEU A C 1
ATOM 1420 O O . LEU A 1 168 ? -19.439 6.275 13.442 1.00 80.12 168 LEU A O 1
ATOM 1424 N N . PRO A 1 169 ? -18.100 4.470 13.079 1.00 68.81 169 PRO A N 1
ATOM 1425 C CA . PRO A 1 169 ? -18.686 3.624 14.109 1.00 68.81 169 PRO A CA 1
ATOM 1426 C C . PRO A 1 169 ? -18.257 4.064 15.513 1.00 68.81 169 PRO A C 1
ATOM 1428 O O . PRO A 1 169 ? -17.167 4.677 15.643 1.00 68.81 169 PRO A O 1
#

Secondary structure (DSSP, 8-state):
-EE-HHHHHHHHHHHHHHHHHHHHHHGGGS--EEEE-TTS-EEEEE--HHHHHHHHHHHHHHHHHHHHHHHHHHHHHHH-B-TTS-BHHHHHHHHHHHHHHHHHHHHHHT---EEEEEE-SS-EEEEEE---S-HHHHHHHHHHHHHHHHHHHHHHHHHHT--EE----

Sequence (169 aa):
MKTNMQMLRNLIREEEENLDLVRFSSQEYLFNKVNEELSGKITILVDNTEKMLEKLKETEDLTNRINYLKRTLFEKENELRLEDGRTVKQASVENKYNLKLKYYYEALLRKENKKIRMTDSKSAYFLEYKLNIDRNEIKDKLKNISEEIKNTTNEIIRLNGKIFEIDLP

Radius of gyration: 30.08 Å; chains: 1; bounding box: 71×37×84 Å

pLDDT: mean 95.69, std 3.54, range [68.81, 98.44]

Foldseek 3Di:
DKDFLVRLVVVLVVLVVVLVVLVVVLVVLPDFDWDADPVRDIDTPGHSPVVNVVSVVVNVLSVVQSVVSVVVSVVLQCPDADPVGHGVVRLVVVLVVLVVVLVVLVVLLPDDKDWDWDDDPPDIDIDIRHDPDDNVVSVVVNVVSVVVSVVSVVRSVVRRPDMDDDDGD